Protein AF-H1BGM3-F1 (afdb_monomer_lite)

Foldseek 3Di:
DVVVVVVVCVVVVVVVVVVVVVVVVVVVVVVVVLVVLVVVLVVLVVVLVVLVVVQVVCVVVVNHDVVSVVVSVVSVCCQCPNDVVVPHDHPVSND

Sequence (95 aa):
MKKILSNHLVGIIPLLLCIAIITIGFLSMDSNAKLQGNARIINYTGIIRGATQRLIKQELNHEPNDALINELDRTLHGLLYGDEDAHISRLDQME

Secondary structure (DSSP, 8-state):
-HHHHHHHHHHHHHHHHHHHHHHHHHHHHHHHHHHHHHHHHHHHHHHHHHHHHHHHHHHHTT---HHHHHHHHHHHHHHHH-BTTTTB--GGGG-

Structure (mmCIF, N/CA/C/O backbone):
data_AF-H1BGM3-F1
#
_entry.id   AF-H1BGM3-F1
#
loop_
_atom_site.group_PDB
_atom_site.id
_atom_site.type_symbol
_atom_site.label_atom_id
_atom_site.label_alt_id
_atom_site.label_comp_id
_atom_site.label_asym_id
_atom_site.label_entity_id
_atom_site.label_seq_id
_atom_site.pdbx_PDB_ins_code
_atom_site.Cartn_x
_atom_site.Cartn_y
_atom_site.Cartn_z
_atom_site.occupancy
_atom_site.B_iso_or_equiv
_atom_site.auth_seq_id
_atom_site.auth_comp_id
_atom_site.auth_asym_id
_atom_site.auth_atom_id
_atom_site.pdbx_PDB_mod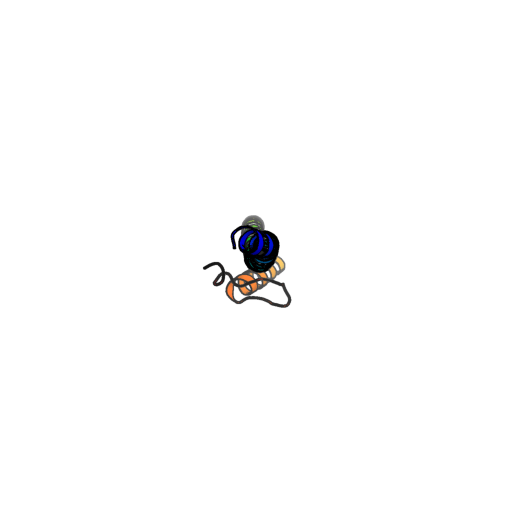el_num
ATOM 1 N N . MET A 1 1 ? 33.645 2.868 -49.019 1.00 53.38 1 MET A N 1
ATOM 2 C CA . MET A 1 1 ? 33.251 2.101 -47.810 1.00 53.38 1 MET A CA 1
ATOM 3 C C . MET A 1 1 ? 32.742 2.967 -46.656 1.00 53.38 1 MET A C 1
ATOM 5 O O . MET A 1 1 ? 31.613 2.745 -46.245 1.00 53.38 1 MET A O 1
ATOM 9 N N . LYS A 1 2 ? 33.480 3.982 -46.168 1.00 59.69 2 LYS A N 1
ATOM 10 C CA . LYS A 1 2 ? 33.047 4.825 -45.023 1.00 59.69 2 LYS A CA 1
ATOM 11 C C . LYS A 1 2 ? 31.660 5.481 -45.173 1.00 59.69 2 LYS A C 1
ATOM 13 O O . LYS A 1 2 ? 30.907 5.529 -44.211 1.00 59.69 2 LYS A O 1
ATOM 18 N N . LYS A 1 3 ? 31.297 5.934 -46.380 1.00 61.91 3 LYS A N 1
ATOM 19 C CA . LYS A 1 3 ? 30.009 6.603 -46.658 1.00 61.91 3 LYS A CA 1
ATOM 20 C C . LYS A 1 3 ? 28.797 5.658 -46.564 1.00 61.91 3 LYS A C 1
ATOM 22 O O . LYS A 1 3 ? 27.746 6.056 -46.091 1.00 61.91 3 LYS A O 1
ATOM 27 N N . ILE A 1 4 ? 28.973 4.393 -46.955 1.00 61.72 4 ILE A N 1
ATOM 28 C CA . ILE A 1 4 ? 27.937 3.350 -46.859 1.00 61.72 4 ILE A CA 1
ATOM 29 C C . ILE A 1 4 ? 27.754 2.943 -45.390 1.00 61.72 4 ILE A C 1
ATOM 31 O O . ILE A 1 4 ? 26.633 2.917 -44.897 1.00 61.72 4 ILE A O 1
ATOM 35 N N . LEU A 1 5 ? 28.861 2.739 -44.663 1.00 59.94 5 LEU A N 1
ATOM 36 C CA . LEU A 1 5 ? 28.844 2.443 -43.226 1.00 59.94 5 LEU A CA 1
ATOM 37 C C . LEU A 1 5 ? 28.165 3.559 -42.406 1.00 59.94 5 LEU A C 1
ATOM 39 O O . LEU A 1 5 ? 27.364 3.271 -41.524 1.00 59.94 5 LEU A O 1
ATOM 43 N N . SER A 1 6 ? 28.427 4.827 -42.745 1.00 67.50 6 SER A N 1
ATOM 44 C CA . SER A 1 6 ? 27.784 5.997 -42.128 1.00 67.50 6 SER A CA 1
ATOM 45 C C . SER A 1 6 ? 26.275 6.051 -42.385 1.00 67.50 6 SER A C 1
ATOM 47 O O . SER A 1 6 ? 25.526 6.370 -41.469 1.00 67.50 6 SER A O 1
ATOM 49 N N . ASN A 1 7 ? 25.811 5.730 -43.596 1.00 69.38 7 ASN A N 1
ATOM 50 C CA . ASN A 1 7 ? 24.381 5.763 -43.915 1.00 69.38 7 ASN A CA 1
ATOM 51 C C . ASN A 1 7 ? 23.593 4.660 -43.189 1.00 69.38 7 ASN A C 1
ATOM 53 O O . ASN A 1 7 ? 22.470 4.905 -42.758 1.00 69.38 7 ASN A O 1
ATOM 57 N N . HIS A 1 8 ? 24.181 3.473 -43.001 1.00 71.06 8 HIS A N 1
ATOM 58 C CA . HIS A 1 8 ? 23.554 2.415 -42.201 1.00 71.06 8 HIS A CA 1
ATOM 59 C C . HIS A 1 8 ? 23.552 2.746 -40.703 1.00 71.06 8 HIS A C 1
ATOM 61 O O . HIS A 1 8 ? 22.534 2.538 -40.048 1.00 71.06 8 HIS A O 1
ATOM 67 N N . LEU A 1 9 ? 24.636 3.321 -40.162 1.00 72.25 9 LEU A N 1
ATOM 68 C CA . LEU A 1 9 ? 24.679 3.755 -38.758 1.00 72.25 9 LEU A CA 1
ATOM 69 C C . LEU A 1 9 ? 23.589 4.788 -38.433 1.00 72.25 9 LEU A C 1
ATOM 71 O O . LEU A 1 9 ? 22.951 4.687 -37.389 1.00 72.25 9 LEU A O 1
ATOM 75 N N . VAL A 1 10 ? 23.345 5.743 -39.337 1.00 81.50 10 VAL A N 1
ATOM 76 C CA . VAL A 1 10 ? 22.322 6.790 -39.159 1.00 81.50 10 VAL A CA 1
ATOM 77 C C . VAL A 1 10 ? 20.903 6.213 -39.071 1.00 81.50 10 VAL A C 1
ATOM 79 O O . VAL A 1 10 ? 20.066 6.808 -38.405 1.00 81.50 10 VAL A O 1
ATOM 82 N N . GLY A 1 11 ? 20.628 5.053 -39.679 1.00 81.81 11 GLY A N 1
ATOM 83 C CA . GLY A 1 11 ? 1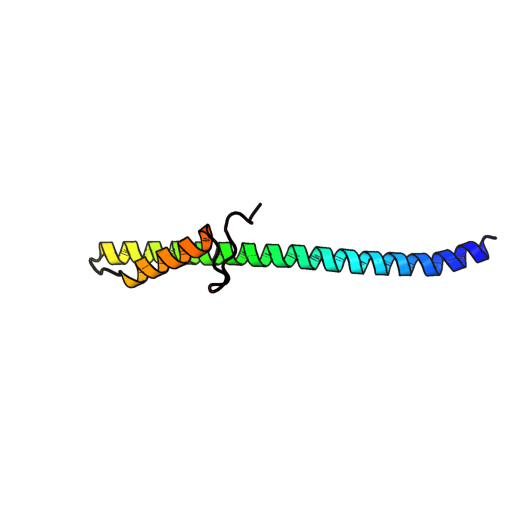9.343 4.353 -39.539 1.00 81.81 11 GLY A CA 1
ATOM 84 C C . GLY A 1 11 ? 19.288 3.377 -38.357 1.00 81.81 11 GLY A C 1
ATOM 85 O O . GLY A 1 11 ? 18.249 3.234 -37.717 1.00 81.81 11 GLY A O 1
ATOM 86 N N . ILE A 1 12 ? 20.408 2.727 -38.030 1.00 89.62 12 ILE A N 1
ATOM 87 C CA . ILE A 1 12 ? 20.484 1.738 -36.943 1.00 89.62 12 ILE A CA 1
ATOM 88 C C . ILE A 1 12 ? 20.387 2.408 -35.570 1.00 89.62 12 ILE A C 1
ATOM 90 O O . ILE A 1 12 ? 19.698 1.892 -34.696 1.00 89.62 12 ILE A O 1
ATOM 94 N N . ILE A 1 13 ? 21.038 3.560 -35.376 1.00 89.38 13 ILE A N 1
ATOM 95 C CA . ILE A 1 13 ? 21.005 4.295 -34.102 1.00 89.38 13 ILE A CA 1
ATOM 96 C C . ILE A 1 13 ? 19.566 4.650 -33.675 1.00 89.38 13 ILE A C 1
ATOM 98 O O . ILE A 1 13 ? 19.181 4.259 -32.573 1.00 89.38 13 ILE A O 1
ATOM 102 N N . PRO A 1 14 ? 18.740 5.336 -34.492 1.00 90.88 14 PRO A N 1
ATOM 103 C CA . PRO A 1 14 ? 17.373 5.668 -34.099 1.00 90.88 14 PRO A CA 1
ATOM 104 C C . PRO A 1 14 ? 16.498 4.423 -33.931 1.00 90.88 14 PRO A C 1
ATOM 106 O O . PRO A 1 14 ? 15.691 4.388 -33.009 1.00 90.88 14 PRO A O 1
ATOM 109 N N . LEU A 1 15 ? 16.689 3.376 -34.744 1.00 93.06 15 LEU A N 1
ATOM 110 C CA . LEU A 1 15 ? 15.972 2.110 -34.570 1.00 93.06 15 LEU A CA 1
ATOM 111 C C . LEU A 1 15 ? 16.272 1.470 -33.205 1.00 93.06 15 LEU A C 1
ATOM 113 O O . LEU A 1 15 ? 15.357 1.043 -32.503 1.00 93.06 15 LEU A O 1
ATOM 117 N N . LEU A 1 16 ? 17.546 1.438 -32.810 1.00 94.19 16 LEU A N 1
ATOM 118 C CA . LEU A 1 16 ? 17.980 0.902 -31.520 1.00 94.19 16 LEU A CA 1
ATOM 119 C C . LEU A 1 16 ? 17.424 1.746 -30.364 1.00 94.19 16 LEU A C 1
ATOM 121 O O . LEU A 1 16 ? 16.936 1.188 -29.384 1.00 94.19 16 LEU A O 1
ATOM 125 N N . LEU A 1 17 ? 17.402 3.076 -30.509 1.00 94.69 17 LEU A N 1
ATOM 126 C CA . LEU A 1 17 ? 16.763 3.974 -29.542 1.00 94.69 17 LEU A CA 1
ATOM 127 C C . LEU A 1 17 ? 15.253 3.720 -29.419 1.00 94.69 17 LEU A C 1
ATOM 129 O O . LEU A 1 17 ? 14.745 3.669 -28.302 1.00 94.69 17 LEU A O 1
ATOM 133 N N . CYS A 1 18 ? 14.536 3.503 -30.526 1.00 96.12 18 CYS A N 1
ATOM 134 C CA . CYS A 1 18 ? 13.114 3.149 -30.485 1.00 96.12 18 CYS A CA 1
ATOM 135 C C . CYS A 1 18 ? 12.880 1.842 -29.719 1.00 96.12 18 CYS A C 1
ATOM 137 O O . CYS A 1 18 ? 12.012 1.790 -28.848 1.00 96.12 18 CYS A O 1
ATOM 139 N N . ILE A 1 19 ? 13.681 0.808 -29.992 1.00 96.81 19 ILE A N 1
ATOM 140 C CA . ILE A 1 19 ? 13.600 -0.475 -29.279 1.00 96.81 19 ILE A CA 1
ATOM 141 C C . ILE A 1 19 ? 13.887 -0.279 -27.783 1.00 96.81 19 ILE A C 1
ATOM 143 O O . ILE A 1 19 ? 13.162 -0.813 -26.940 1.00 96.81 19 ILE A O 1
ATOM 147 N N . ALA A 1 20 ? 14.899 0.524 -27.442 1.00 96.69 20 ALA A N 1
ATOM 148 C CA . ALA A 1 20 ? 15.245 0.828 -26.058 1.00 96.69 20 ALA A CA 1
ATOM 149 C C . ALA A 1 20 ? 14.091 1.530 -25.325 1.00 96.69 20 ALA A C 1
ATOM 151 O O . ALA A 1 20 ? 13.719 1.104 -24.234 1.00 96.69 20 ALA A O 1
ATOM 152 N N . ILE A 1 21 ? 13.473 2.545 -25.938 1.00 96.88 21 ILE A N 1
ATOM 153 C CA . ILE A 1 21 ? 12.332 3.269 -25.354 1.00 96.88 21 ILE A CA 1
ATOM 154 C C . ILE A 1 21 ? 11.146 2.333 -25.123 1.00 96.88 21 ILE A C 1
ATOM 156 O O . ILE A 1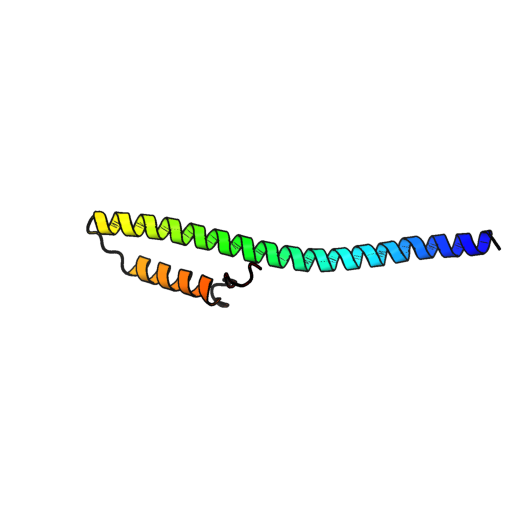 21 ? 10.560 2.359 -24.043 1.00 96.88 21 ILE A O 1
ATOM 160 N N . ILE A 1 22 ? 10.811 1.487 -26.100 1.00 97.25 22 ILE A N 1
ATOM 161 C CA . ILE A 1 22 ? 9.708 0.524 -25.969 1.00 97.25 22 ILE A CA 1
ATOM 162 C C . ILE A 1 22 ? 9.974 -0.424 -24.794 1.00 97.25 22 ILE A C 1
ATOM 164 O O . ILE A 1 22 ? 9.105 -0.626 -23.949 1.00 97.25 22 ILE A O 1
ATOM 168 N N . THR A 1 23 ? 11.197 -0.948 -24.700 1.00 96.50 23 THR A N 1
ATOM 169 C CA . THR A 1 23 ? 11.595 -1.865 -23.622 1.00 96.50 23 THR A CA 1
ATOM 170 C C . THR A 1 23 ? 11.506 -1.192 -22.252 1.00 96.50 23 THR A C 1
ATOM 172 O O . THR A 1 23 ? 10.921 -1.749 -21.324 1.00 96.50 23 THR A O 1
ATOM 175 N N . ILE A 1 24 ? 12.023 0.034 -22.128 1.00 97.06 24 ILE A N 1
ATOM 176 C CA . ILE A 1 24 ? 11.941 0.820 -20.889 1.00 97.06 24 ILE A CA 1
ATOM 177 C C . ILE A 1 24 ? 10.481 1.126 -20.533 1.00 97.06 24 ILE A C 1
ATOM 179 O O . ILE A 1 24 ? 10.122 1.076 -19.358 1.00 97.06 24 ILE A O 1
ATOM 183 N N . GLY A 1 25 ? 9.630 1.406 -21.524 1.00 96.75 25 GLY A N 1
ATOM 184 C CA . GLY A 1 25 ? 8.203 1.651 -21.323 1.00 96.75 25 GLY A CA 1
ATOM 185 C C . GLY A 1 25 ? 7.493 0.457 -20.686 1.00 96.75 25 GLY A C 1
ATOM 186 O O . GLY A 1 25 ? 6.812 0.625 -19.675 1.00 96.75 25 GLY A O 1
ATOM 187 N N . PHE A 1 26 ? 7.718 -0.752 -21.208 1.00 95.88 26 PHE A N 1
ATOM 188 C CA . PHE A 1 26 ? 7.154 -1.975 -20.627 1.00 95.88 26 PHE A CA 1
ATOM 189 C C . PHE A 1 26 ? 7.663 -2.237 -19.204 1.00 95.88 26 PHE A C 1
ATOM 191 O O . PHE A 1 26 ? 6.858 -2.489 -18.307 1.00 95.88 26 PHE A O 1
ATOM 198 N N . LEU A 1 27 ? 8.973 -2.104 -18.964 1.00 94.56 27 LEU A N 1
ATOM 199 C CA . LEU A 1 27 ? 9.552 -2.255 -17.621 1.00 94.56 27 LEU A CA 1
ATOM 200 C C . LEU A 1 27 ? 8.996 -1.222 -16.626 1.00 94.56 27 LEU A C 1
ATOM 202 O O . LEU A 1 27 ? 8.744 -1.536 -15.461 1.00 94.56 27 LEU A O 1
ATOM 206 N N . SER A 1 28 ? 8.768 0.008 -17.090 1.00 93.88 28 SER A N 1
ATOM 207 C CA . SER A 1 28 ? 8.189 1.078 -16.275 1.00 93.88 28 SER A CA 1
ATOM 208 C C . SER A 1 28 ? 6.726 0.802 -15.935 1.00 93.88 28 SER A C 1
ATOM 210 O O . SER A 1 28 ? 6.305 1.088 -14.817 1.00 93.88 28 SER A O 1
ATOM 212 N N . MET A 1 29 ? 5.939 0.250 -16.863 1.00 90.81 29 MET A N 1
ATOM 213 C CA . MET A 1 29 ? 4.549 -0.134 -16.589 1.00 90.81 29 MET A CA 1
ATOM 214 C C . MET A 1 29 ? 4.466 -1.204 -15.493 1.00 90.81 29 MET A C 1
ATOM 216 O O . MET A 1 29 ? 3.720 -1.015 -14.533 1.00 90.81 29 MET A O 1
ATOM 220 N N . ASP A 1 30 ? 5.273 -2.265 -15.588 1.00 86.56 30 ASP A N 1
ATOM 221 C CA . ASP A 1 30 ? 5.332 -3.328 -14.571 1.00 86.56 30 ASP A CA 1
ATOM 222 C C . ASP A 1 30 ? 5.746 -2.781 -13.194 1.00 86.56 30 ASP A C 1
ATOM 224 O O . ASP A 1 30 ? 5.083 -3.020 -12.183 1.00 86.56 30 ASP A O 1
ATOM 228 N N . SER A 1 31 ? 6.791 -1.949 -13.166 1.00 84.81 31 SER A N 1
ATOM 229 C CA . SER A 1 31 ? 7.274 -1.326 -11.928 1.00 84.81 31 SER A CA 1
ATOM 230 C C . SER A 1 31 ? 6.212 -0.429 -11.281 1.00 84.81 31 SER A C 1
ATOM 232 O O . SER A 1 31 ? 6.015 -0.463 -10.067 1.00 84.81 31 SER A O 1
ATOM 234 N N . ASN A 1 32 ? 5.488 0.360 -12.081 1.00 84.56 32 ASN A N 1
ATOM 235 C CA . ASN A 1 32 ? 4.435 1.238 -11.574 1.00 84.56 32 ASN A CA 1
ATOM 236 C C . ASN A 1 32 ? 3.223 0.463 -11.049 1.00 84.56 32 ASN A C 1
ATOM 238 O O . ASN A 1 32 ? 2.640 0.875 -10.046 1.00 84.56 32 ASN A O 1
ATOM 242 N N . ALA A 1 33 ? 2.854 -0.652 -11.684 1.00 80.50 33 ALA A N 1
ATOM 243 C CA . ALA A 1 33 ? 1.771 -1.503 -11.197 1.00 80.50 33 ALA A CA 1
ATOM 244 C C . ALA A 1 33 ? 2.085 -2.048 -9.791 1.00 80.50 33 ALA A C 1
ATOM 246 O O . ALA A 1 33 ? 1.253 -1.946 -8.887 1.00 80.50 33 ALA A O 1
ATOM 247 N N . LYS A 1 34 ? 3.321 -2.515 -9.575 1.00 78.50 34 LYS A N 1
ATOM 248 C CA . LYS A 1 34 ? 3.807 -2.973 -8.260 1.00 78.50 34 LYS A CA 1
ATOM 249 C C . LYS A 1 34 ? 3.805 -1.854 -7.218 1.00 78.50 34 LYS A C 1
ATOM 251 O O . LYS A 1 34 ? 3.289 -2.030 -6.116 1.00 78.50 34 LYS A O 1
ATOM 256 N N . LEU A 1 35 ? 4.311 -0.670 -7.576 1.00 83.38 35 LEU A N 1
ATOM 257 C CA . LEU A 1 35 ? 4.312 0.492 -6.679 1.00 83.38 35 LEU A CA 1
ATOM 258 C C . LEU A 1 35 ? 2.895 0.905 -6.251 1.00 83.38 35 LEU A C 1
ATOM 260 O O . LEU A 1 35 ? 2.682 1.229 -5.083 1.00 83.38 35 LEU A O 1
ATOM 264 N N . GLN A 1 36 ? 1.921 0.871 -7.165 1.00 78.44 36 GLN A N 1
ATOM 265 C CA . GLN A 1 36 ? 0.523 1.178 -6.844 1.00 78.44 36 GLN A CA 1
ATOM 266 C C . GLN A 1 36 ? -0.108 0.132 -5.914 1.00 78.44 36 GLN A C 1
ATOM 268 O O . GLN A 1 36 ? -0.832 0.511 -4.990 1.00 78.44 36 GLN A O 1
ATOM 273 N N . GLY A 1 37 ? 0.188 -1.157 -6.114 1.00 77.31 37 GLY A N 1
ATOM 274 C CA . GLY A 1 37 ? -0.213 -2.226 -5.191 1.00 77.31 37 GLY A CA 1
ATOM 275 C C . GLY A 1 37 ? 0.340 -1.998 -3.780 1.00 77.31 37 GLY A C 1
ATOM 276 O O . GLY A 1 37 ? -0.420 -1.944 -2.812 1.00 77.31 37 GLY A O 1
ATOM 277 N N . ASN A 1 38 ? 1.642 -1.723 -3.670 1.00 82.88 38 ASN A N 1
ATOM 278 C CA . ASN A 1 38 ? 2.306 -1.466 -2.388 1.00 82.88 38 ASN A CA 1
ATOM 279 C C . ASN A 1 38 ? 1.762 -0.209 -1.686 1.00 82.88 38 ASN A C 1
ATOM 281 O O . ASN A 1 38 ? 1.517 -0.218 -0.479 1.00 82.88 38 ASN A O 1
ATOM 285 N N . ALA A 1 39 ? 1.509 0.873 -2.429 1.00 85.31 39 ALA A N 1
ATOM 286 C CA . ALA A 1 39 ? 0.918 2.093 -1.875 1.00 85.31 39 ALA A CA 1
ATOM 287 C C . ALA A 1 39 ? -0.487 1.849 -1.295 1.00 85.31 39 ALA A C 1
ATOM 289 O O . ALA A 1 39 ? -0.851 2.414 -0.259 1.00 85.31 39 ALA A O 1
ATOM 290 N N . ARG A 1 40 ? -1.269 0.979 -1.938 1.00 84.75 40 ARG A N 1
ATOM 291 C CA . ARG A 1 40 ? -2.602 0.591 -1.475 1.00 84.75 40 ARG A CA 1
ATOM 292 C C . ARG A 1 40 ? -2.543 -0.216 -0.178 1.00 84.75 40 ARG A C 1
ATOM 294 O O . ARG A 1 40 ? -3.297 0.074 0.749 1.00 84.75 40 ARG A O 1
ATOM 301 N N . ILE A 1 41 ? -1.609 -1.158 -0.079 1.00 85.75 41 ILE A N 1
ATOM 302 C CA . ILE A 1 41 ? -1.353 -1.925 1.149 1.00 85.75 41 ILE A CA 1
ATOM 303 C C . ILE A 1 41 ? -1.017 -0.987 2.320 1.00 85.75 41 ILE A C 1
ATOM 305 O O . ILE A 1 41 ? -1.591 -1.108 3.408 1.00 85.75 41 ILE A O 1
ATOM 309 N N . ILE A 1 42 ? -0.140 -0.003 2.092 1.00 89.00 42 ILE A N 1
ATOM 310 C CA . ILE A 1 42 ? 0.221 1.010 3.098 1.00 89.00 42 ILE A CA 1
ATOM 311 C C . ILE A 1 42 ? -1.015 1.807 3.538 1.00 89.00 42 ILE A C 1
ATOM 313 O O . ILE A 1 42 ? -1.201 2.049 4.734 1.00 89.00 42 ILE A O 1
ATOM 317 N N . ASN A 1 43 ? -1.881 2.193 2.596 1.00 88.88 43 ASN A N 1
ATOM 318 C CA . ASN A 1 43 ? -3.106 2.930 2.901 1.00 88.88 43 ASN A CA 1
ATOM 319 C C . ASN A 1 43 ? -4.056 2.121 3.799 1.00 88.88 43 ASN A C 1
ATOM 321 O O . ASN A 1 43 ? -4.438 2.612 4.864 1.00 88.88 43 ASN A O 1
ATOM 325 N N . TYR A 1 44 ? -4.363 0.872 3.435 1.00 88.25 44 TYR A N 1
ATOM 326 C CA . TYR A 1 44 ? -5.237 0.013 4.240 1.00 88.25 44 TYR A CA 1
ATOM 327 C C . TYR A 1 44 ? -4.646 -0.303 5.613 1.00 88.25 44 TYR A C 1
ATOM 329 O O . TYR A 1 44 ? -5.363 -0.264 6.612 1.00 88.25 44 TYR A O 1
ATOM 337 N N . THR A 1 45 ? -3.332 -0.513 5.699 1.00 90.81 45 THR A N 1
ATOM 338 C CA . THR A 1 45 ? -2.642 -0.675 6.989 1.00 90.81 45 THR A CA 1
ATOM 339 C C . THR A 1 45 ? -2.808 0.576 7.865 1.00 90.81 45 THR A C 1
ATOM 341 O O . THR A 1 45 ? -3.039 0.484 9.075 1.00 90.81 45 THR A O 1
ATOM 344 N N . GLY A 1 46 ? -2.756 1.766 7.258 1.00 93.12 46 GLY A N 1
ATOM 345 C CA . GLY A 1 46 ? -3.041 3.034 7.928 1.00 93.12 46 GLY A CA 1
ATOM 346 C C . GLY A 1 46 ? -4.486 3.149 8.428 1.00 93.12 46 GLY A C 1
ATOM 347 O O . GLY A 1 46 ? -4.693 3.594 9.562 1.00 93.12 46 GLY A O 1
ATOM 348 N N . ILE A 1 47 ? -5.460 2.717 7.619 1.00 92.69 47 ILE A N 1
ATOM 349 C CA . ILE A 1 47 ? -6.886 2.668 7.986 1.00 92.69 47 ILE A CA 1
ATOM 350 C C . ILE A 1 47 ? -7.096 1.727 9.173 1.00 92.69 47 ILE A C 1
ATOM 352 O O . ILE A 1 47 ? -7.672 2.158 10.171 1.00 92.69 47 ILE A O 1
ATOM 356 N N . ILE A 1 48 ? -6.569 0.498 9.112 1.00 94.44 48 ILE A N 1
ATOM 357 C CA . ILE A 1 48 ? -6.655 -0.496 10.194 1.00 94.44 48 ILE A CA 1
ATOM 358 C C . ILE A 1 48 ? -6.128 0.096 11.496 1.00 94.44 48 ILE A C 1
ATOM 360 O O . ILE A 1 48 ? -6.835 0.099 12.498 1.00 94.44 48 ILE A O 1
ATOM 364 N N . ARG A 1 49 ? -4.935 0.699 11.483 1.00 95.44 49 ARG A N 1
ATOM 365 C CA . ARG A 1 49 ? -4.363 1.326 12.682 1.00 95.44 49 ARG A CA 1
ATOM 366 C C . ARG A 1 49 ? -5.287 2.396 13.270 1.00 95.44 49 ARG A C 1
ATOM 368 O O . ARG A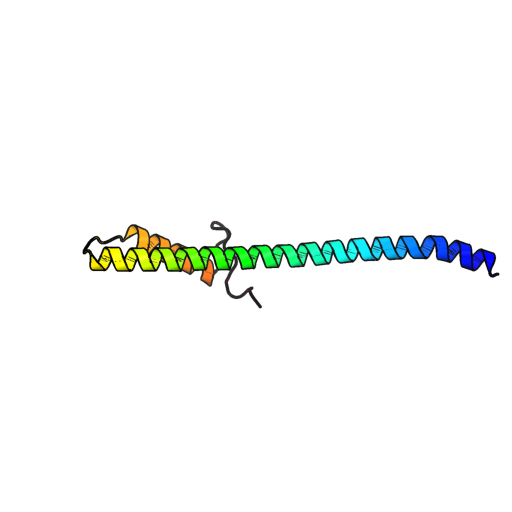 1 49 ? -5.499 2.423 14.482 1.00 95.44 49 ARG A O 1
ATOM 375 N N . GLY A 1 50 ? -5.816 3.290 12.434 1.00 96.69 50 GLY A N 1
ATOM 376 C CA . GLY A 1 50 ? -6.737 4.338 12.881 1.00 96.69 50 GLY A CA 1
ATOM 377 C C . GLY A 1 50 ? -8.047 3.769 13.436 1.00 96.69 50 GLY A C 1
ATOM 378 O O . GLY A 1 50 ? -8.508 4.198 14.496 1.00 96.69 50 GLY A O 1
ATOM 379 N N . ALA A 1 51 ? -8.610 2.770 12.759 1.00 96.44 51 ALA A N 1
ATOM 380 C CA . ALA A 1 51 ? -9.824 2.071 13.162 1.00 96.44 51 ALA A CA 1
ATOM 381 C C . ALA A 1 51 ? -9.640 1.332 14.493 1.00 96.44 51 ALA A C 1
ATOM 383 O O . ALA A 1 51 ? -10.461 1.502 15.388 1.00 96.44 51 ALA A O 1
ATOM 384 N N . THR A 1 52 ? -8.537 0.601 14.676 1.00 97.19 52 THR A N 1
ATOM 385 C CA . THR A 1 52 ? -8.210 -0.077 15.938 1.00 97.19 52 THR A CA 1
ATOM 386 C C . THR A 1 52 ? -8.056 0.925 17.080 1.00 97.19 52 THR A C 1
ATOM 388 O O . THR A 1 52 ? -8.587 0.710 18.165 1.00 97.19 52 THR A O 1
ATOM 391 N N . GLN A 1 53 ? -7.390 2.062 16.848 1.00 97.88 53 GLN A N 1
ATOM 392 C CA . GLN A 1 53 ? -7.292 3.120 17.859 1.00 97.88 53 GLN A CA 1
ATOM 393 C C . GLN A 1 53 ? -8.663 3.687 18.237 1.00 97.88 53 GLN A C 1
ATOM 395 O O . GLN A 1 53 ? -8.904 3.972 19.411 1.00 97.88 53 GLN A O 1
ATOM 400 N N . ARG A 1 54 ? -9.554 3.874 17.257 1.00 97.88 54 ARG A N 1
ATOM 401 C CA . ARG A 1 54 ? -10.932 4.306 17.508 1.00 97.88 54 ARG A CA 1
ATOM 402 C C . ARG A 1 54 ? -11.694 3.255 18.310 1.00 97.88 54 ARG A C 1
ATOM 404 O O . ARG A 1 54 ? -12.285 3.619 19.317 1.00 97.88 54 ARG A O 1
ATOM 411 N N . LEU A 1 55 ? -11.623 1.989 17.904 1.00 97.94 55 LEU A N 1
ATOM 412 C CA . LEU A 1 55 ? -12.275 0.872 18.579 1.00 97.94 55 LEU A CA 1
ATOM 413 C C . LEU A 1 55 ? -11.857 0.804 20.051 1.00 97.94 55 LEU A C 1
ATOM 415 O O . LEU A 1 55 ? -12.712 0.844 20.922 1.00 97.94 55 LEU A O 1
ATOM 419 N N . ILE A 1 56 ? -10.551 0.828 20.340 1.00 97.50 56 ILE A N 1
ATOM 420 C CA . ILE A 1 56 ? -10.042 0.818 21.721 1.00 97.50 56 ILE A CA 1
ATOM 421 C C . ILE A 1 56 ? -10.638 1.971 22.541 1.00 97.50 56 ILE A C 1
ATOM 423 O O . ILE A 1 56 ? -11.028 1.774 23.687 1.00 97.50 56 ILE A O 1
ATOM 427 N N . LYS A 1 57 ? -10.733 3.179 21.971 1.00 98.06 57 LYS A N 1
ATOM 428 C CA . LYS A 1 57 ? -11.338 4.326 22.669 1.00 98.06 57 LYS A CA 1
ATOM 429 C C . LYS A 1 57 ? -12.829 4.123 22.942 1.00 98.06 57 LYS A C 1
ATOM 431 O O . LYS A 1 57 ? -13.292 4.518 24.005 1.00 98.06 57 LYS A O 1
ATOM 436 N N . GLN A 1 58 ? -13.561 3.542 21.995 1.00 98.00 58 GLN A N 1
ATOM 437 C CA . GLN A 1 58 ? -14.983 3.242 22.148 1.00 98.00 58 GLN A CA 1
ATOM 438 C C . GLN A 1 58 ? -15.211 2.198 23.251 1.00 98.00 58 GLN A C 1
ATOM 440 O O . GLN A 1 58 ? -15.999 2.440 24.162 1.00 98.00 58 GLN A O 1
ATOM 445 N N . GLU A 1 59 ? -14.416 1.126 23.265 1.00 96.19 59 GLU A N 1
ATOM 446 C CA . GLU A 1 59 ? -14.466 0.101 24.316 1.00 96.19 59 GLU A CA 1
ATOM 447 C C . GLU A 1 59 ? -14.133 0.671 25.705 1.00 96.19 59 GLU A C 1
ATOM 449 O O . GLU A 1 59 ? -14.837 0.405 26.677 1.00 96.19 59 GLU A O 1
ATOM 454 N N . LEU A 1 60 ? -13.113 1.534 25.812 1.00 97.81 60 LEU A N 1
ATOM 455 C CA . LEU A 1 60 ? -12.784 2.222 27.071 1.00 97.81 60 LEU A CA 1
ATOM 456 C C . LEU A 1 60 ? -13.925 3.125 27.572 1.00 97.81 60 LEU A C 1
ATOM 458 O O . LEU A 1 60 ? -14.102 3.293 28.780 1.00 97.81 60 LEU A O 1
ATOM 462 N N . ASN A 1 61 ? -14.716 3.679 26.653 1.00 98.06 61 ASN A N 1
ATOM 463 C CA . ASN A 1 61 ? -15.896 4.485 26.958 1.00 98.06 61 ASN A CA 1
ATOM 464 C C . ASN A 1 61 ? -17.176 3.650 27.131 1.00 98.06 61 ASN A C 1
ATOM 466 O O . ASN A 1 61 ? -18.240 4.232 27.322 1.00 98.06 61 ASN A O 1
ATOM 470 N N . HIS A 1 62 ? -17.084 2.314 27.118 1.00 96.62 62 HIS A N 1
ATOM 471 C CA . HIS A 1 62 ? -18.226 1.396 27.201 1.00 96.62 62 HIS A CA 1
ATOM 472 C C . HIS A 1 62 ? -19.250 1.593 26.064 1.00 96.62 62 HIS A C 1
ATOM 474 O O . HIS A 1 62 ? -20.445 1.352 26.242 1.00 96.62 62 HIS A O 1
ATOM 480 N N . GLU A 1 63 ? -18.782 2.021 24.890 1.00 97.62 63 GLU A N 1
ATOM 481 C CA . GLU A 1 63 ? -19.564 2.130 23.656 1.00 97.62 63 GLU A CA 1
ATOM 482 C C . GLU A 1 63 ? -19.149 1.009 22.686 1.00 97.62 63 GLU A C 1
ATOM 484 O O . GLU A 1 63 ? -18.301 1.237 21.825 1.00 97.62 63 GLU A O 1
ATOM 489 N N . PRO A 1 64 ? -19.696 -0.213 22.802 1.00 93.88 64 PRO A N 1
ATOM 490 C CA . PRO A 1 64 ? -19.284 -1.321 21.944 1.00 93.88 64 PRO A CA 1
ATOM 491 C C . PRO A 1 64 ? -19.586 -1.031 20.469 1.00 93.88 64 PRO A C 1
ATOM 493 O O . PRO A 1 64 ? -20.618 -0.443 20.127 1.00 93.88 64 PRO A O 1
ATOM 496 N N . ASN A 1 65 ? -18.685 -1.459 19.581 1.00 96.12 65 ASN A N 1
ATOM 497 C CA . ASN A 1 65 ? -18.818 -1.237 18.140 1.00 96.12 65 ASN A CA 1
ATOM 498 C C . ASN A 1 65 ? -18.478 -2.489 17.320 1.00 96.12 65 ASN A C 1
ATOM 500 O O . ASN A 1 65 ? -17.487 -2.533 16.587 1.00 96.12 65 ASN A O 1
ATOM 504 N N . ASP A 1 66 ? -19.351 -3.492 17.399 1.00 95.81 66 ASP A N 1
ATOM 505 C CA . ASP A 1 66 ? -19.197 -4.774 16.695 1.00 95.81 66 ASP A CA 1
ATOM 506 C C . ASP A 1 66 ? -19.119 -4.618 15.169 1.00 95.81 66 ASP A C 1
ATOM 508 O O . ASP A 1 66 ? -18.445 -5.385 14.480 1.00 95.81 66 ASP A O 1
ATOM 512 N N . ALA A 1 67 ? -19.781 -3.600 14.611 1.00 95.19 67 ALA A N 1
ATOM 513 C CA . ALA A 1 67 ? -19.706 -3.305 13.183 1.00 95.19 67 ALA A CA 1
ATOM 514 C C . ALA A 1 67 ? -18.276 -2.928 12.759 1.00 95.19 67 ALA A C 1
ATOM 516 O O . ALA A 1 67 ? -17.796 -3.397 11.727 1.00 95.19 67 ALA A O 1
ATOM 517 N N . LEU A 1 68 ? -17.581 -2.132 13.577 1.00 95.00 68 LEU A N 1
ATOM 518 C CA . LEU A 1 68 ? -16.190 -1.755 13.333 1.00 95.00 68 LEU A CA 1
ATOM 519 C C . LEU A 1 68 ? -15.233 -2.938 13.491 1.00 95.00 68 LEU A C 1
ATOM 521 O O . LEU A 1 68 ? -14.267 -3.026 12.738 1.00 95.00 68 LEU A O 1
ATOM 525 N N . ILE A 1 69 ? -15.504 -3.845 14.431 1.00 95.25 69 ILE A N 1
ATOM 526 C CA . ILE A 1 69 ? -14.733 -5.087 14.590 1.00 95.25 69 ILE A CA 1
ATOM 527 C C . ILE A 1 69 ? -14.833 -5.926 13.311 1.00 95.25 69 ILE A C 1
ATOM 529 O O . ILE A 1 69 ? -13.810 -6.273 12.726 1.00 95.25 69 ILE A O 1
ATOM 533 N N . ASN A 1 70 ? -16.050 -6.150 12.809 1.00 94.94 70 ASN A N 1
ATOM 534 C CA . ASN A 1 70 ? -16.267 -6.907 11.573 1.00 94.94 70 ASN A CA 1
ATOM 535 C C . ASN A 1 70 ? -15.609 -6.247 10.345 1.00 94.94 70 ASN A C 1
ATOM 537 O O . ASN A 1 70 ? -15.078 -6.935 9.473 1.00 94.94 70 ASN A O 1
ATOM 541 N N . GLU A 1 71 ? -15.628 -4.913 10.258 1.00 92.25 71 GLU A N 1
ATOM 542 C CA . GLU A 1 71 ? -14.952 -4.172 9.184 1.00 92.25 71 GLU A CA 1
ATOM 543 C C . GLU A 1 71 ? -13.424 -4.325 9.254 1.00 92.25 71 GLU A C 1
ATOM 545 O O . GLU A 1 71 ? -12.770 -4.531 8.222 1.00 92.25 71 GLU A O 1
ATOM 550 N N . LEU A 1 72 ? -12.862 -4.258 10.465 1.00 93.81 72 LEU A N 1
ATOM 551 C CA . LEU A 1 72 ? -11.446 -4.504 10.736 1.00 93.81 72 LEU A CA 1
ATOM 552 C C . LEU A 1 72 ? -11.043 -5.918 10.319 1.00 93.81 72 LEU A C 1
ATOM 554 O O . LEU A 1 72 ? -10.082 -6.059 9.565 1.00 93.81 72 LEU A O 1
ATOM 558 N N . ASP A 1 73 ? -11.803 -6.932 10.732 1.00 92.56 73 ASP A N 1
ATOM 559 C CA . ASP A 1 73 ? -11.533 -8.332 10.397 1.00 92.56 73 ASP A CA 1
ATOM 560 C C . ASP A 1 73 ? -11.599 -8.572 8.888 1.00 92.56 73 ASP A C 1
ATOM 562 O O . ASP A 1 73 ? -10.688 -9.177 8.318 1.00 92.56 73 ASP A O 1
ATOM 566 N N . ARG A 1 74 ? -12.618 -8.031 8.207 1.00 89.44 74 ARG A N 1
ATOM 567 C CA . ARG A 1 74 ? -12.737 -8.145 6.746 1.00 89.44 74 ARG A CA 1
ATOM 568 C C . ARG A 1 74 ? -11.548 -7.504 6.030 1.00 89.44 74 ARG A C 1
ATOM 570 O O . ARG A 1 74 ? -10.980 -8.103 5.119 1.00 89.44 74 ARG A O 1
ATOM 577 N N . THR A 1 75 ? -11.156 -6.301 6.444 1.00 87.94 75 THR A N 1
ATOM 578 C CA . THR A 1 75 ? -10.056 -5.557 5.807 1.00 87.94 75 THR A CA 1
ATOM 579 C C . THR A 1 75 ? -8.701 -6.212 6.080 1.00 87.94 75 THR A C 1
ATOM 581 O O . THR A 1 75 ? -7.866 -6.306 5.180 1.00 87.94 75 THR A O 1
ATOM 584 N N . LEU A 1 76 ? -8.484 -6.707 7.302 1.00 88.75 76 LEU A N 1
ATOM 585 C CA . LEU A 1 76 ? -7.276 -7.439 7.682 1.00 88.75 76 LEU A CA 1
ATOM 586 C C . LEU A 1 76 ? -7.169 -8.758 6.904 1.00 88.75 76 LEU A C 1
ATOM 588 O O . LEU A 1 76 ? -6.105 -9.076 6.375 1.00 88.75 76 LEU A O 1
ATOM 592 N N . HIS A 1 77 ? -8.277 -9.493 6.778 1.00 87.38 77 HIS A N 1
ATOM 593 C CA . HIS A 1 77 ? -8.339 -10.720 5.989 1.00 87.38 77 HIS A CA 1
ATOM 594 C C . HIS A 1 77 ? -8.017 -10.453 4.512 1.00 87.38 77 HIS A C 1
ATOM 596 O O . HIS A 1 77 ? -7.208 -11.172 3.925 1.00 87.38 77 HIS A O 1
ATOM 602 N N . GLY A 1 78 ? -8.572 -9.385 3.929 1.00 85.00 78 GLY A N 1
ATOM 603 C CA . GLY A 1 78 ? -8.257 -8.984 2.556 1.00 85.00 78 GLY A CA 1
ATOM 604 C C . GLY A 1 78 ? -6.782 -8.623 2.352 1.00 85.00 78 GLY A C 1
ATOM 605 O O . GLY A 1 78 ? -6.199 -8.974 1.332 1.00 85.00 78 GLY A O 1
ATOM 606 N N . LEU A 1 79 ? -6.132 -8.004 3.342 1.00 84.50 79 LEU A N 1
ATOM 607 C CA . LEU A 1 79 ? -4.691 -7.715 3.296 1.00 84.50 79 LEU A CA 1
ATOM 608 C C . LEU A 1 79 ? -3.813 -8.972 3.387 1.00 84.50 79 LEU A C 1
ATOM 610 O O . LEU A 1 79 ? -2.787 -9.057 2.710 1.00 84.50 79 LEU A O 1
ATOM 614 N N . LEU A 1 80 ? -4.196 -9.941 4.219 1.00 79.88 80 LEU A N 1
ATOM 615 C CA . LEU A 1 80 ? -3.424 -11.169 4.438 1.00 79.88 80 LEU A CA 1
ATOM 616 C C . LEU A 1 80 ? -3.567 -12.164 3.284 1.00 79.88 80 LEU A C 1
ATOM 618 O O . LEU A 1 80 ? -2.581 -12.759 2.853 1.00 79.88 80 LEU A O 1
ATOM 622 N N . TYR A 1 81 ? -4.789 -12.350 2.788 1.00 80.88 81 TYR A N 1
ATOM 623 C CA . TYR A 1 81 ? -5.115 -13.407 1.827 1.00 80.88 81 TYR A CA 1
ATOM 624 C C . TYR A 1 81 ? -5.436 -12.893 0.430 1.00 80.88 81 TYR A C 1
ATOM 626 O O . TYR A 1 81 ? -5.626 -13.707 -0.477 1.00 80.88 81 TYR A O 1
ATOM 634 N N . GLY A 1 82 ? -5.416 -11.576 0.234 1.00 69.88 82 GLY A N 1
ATOM 635 C CA . GLY A 1 82 ? -5.830 -10.949 -1.008 1.00 69.88 82 GLY A CA 1
ATOM 636 C C . GLY A 1 82 ? -7.345 -10.966 -1.118 1.00 69.88 82 GLY A C 1
ATOM 637 O O . GLY A 1 82 ? -8.008 -11.920 -0.710 1.00 69.88 82 GLY A O 1
ATOM 638 N N . ASP A 1 83 ? -7.891 -9.899 -1.672 1.00 68.88 83 ASP A N 1
ATOM 639 C CA . ASP A 1 83 ? -9.317 -9.794 -1.945 1.00 68.88 83 ASP A CA 1
ATOM 640 C C . ASP A 1 83 ? -9.482 -9.087 -3.290 1.00 68.88 83 ASP A C 1
ATOM 642 O O . ASP A 1 83 ? -9.150 -7.906 -3.426 1.00 68.88 83 ASP A O 1
ATOM 646 N N . GLU A 1 84 ? -9.933 -9.829 -4.305 1.00 60.44 84 GLU A N 1
ATOM 647 C CA . GLU A 1 84 ? -10.148 -9.298 -5.655 1.00 60.44 84 GLU A CA 1
ATOM 648 C C . GLU A 1 84 ? -11.318 -8.299 -5.693 1.00 60.44 84 GLU A C 1
ATOM 650 O O . GLU A 1 84 ? -11.244 -7.300 -6.418 1.00 60.44 84 GLU A O 1
ATOM 655 N N . ASP A 1 85 ? -12.337 -8.502 -4.850 1.00 58.22 85 ASP A N 1
ATOM 656 C CA . ASP A 1 85 ? -13.534 -7.658 -4.762 1.00 58.22 85 ASP A CA 1
ATOM 657 C C . ASP A 1 85 ? -13.238 -6.345 -4.023 1.00 58.22 85 ASP A C 1
ATOM 659 O O . ASP A 1 85 ? -13.687 -5.270 -4.431 1.00 58.22 85 ASP A O 1
ATOM 663 N N . ALA A 1 86 ? -12.430 -6.404 -2.960 1.00 56.72 86 ALA A N 1
ATOM 664 C CA . ALA A 1 86 ? -11.923 -5.215 -2.268 1.00 56.72 86 ALA A CA 1
ATOM 665 C C . ALA A 1 86 ? -10.673 -4.620 -2.937 1.00 56.72 86 ALA A C 1
ATOM 667 O O . ALA A 1 86 ? -10.198 -3.551 -2.538 1.00 56.72 86 ALA A O 1
ATOM 668 N N . HIS A 1 87 ? -10.162 -5.279 -3.982 1.00 60.53 87 HIS A N 1
ATOM 669 C CA . HIS A 1 87 ? -9.022 -4.832 -4.772 1.00 60.53 87 HIS A CA 1
ATOM 670 C C . HIS A 1 87 ? -7.765 -4.642 -3.899 1.00 60.53 87 HIS A C 1
ATOM 672 O O . HIS A 1 87 ? -6.999 -3.685 -4.072 1.00 60.53 87 HIS A O 1
ATOM 678 N N . ILE A 1 88 ? -7.596 -5.536 -2.920 1.00 63.56 88 ILE A N 1
ATOM 679 C CA . ILE A 1 88 ? -6.497 -5.568 -1.957 1.00 63.56 88 ILE A CA 1
ATOM 680 C C . ILE A 1 88 ? -5.502 -6.629 -2.424 1.00 63.56 88 ILE A C 1
ATOM 682 O O . ILE A 1 88 ? -5.789 -7.825 -2.416 1.00 63.56 88 ILE A O 1
ATOM 686 N N . SER A 1 89 ? -4.318 -6.182 -2.840 1.00 64.88 89 SER A N 1
ATOM 687 C CA . SER A 1 89 ? -3.195 -7.075 -3.119 1.00 64.88 89 SER A CA 1
ATOM 688 C C . SER A 1 89 ? -2.651 -7.645 -1.809 1.00 64.88 89 SER A C 1
ATOM 690 O O . SER A 1 89 ? -2.590 -6.935 -0.802 1.00 64.88 89 SER A O 1
ATOM 692 N N . ARG A 1 90 ? -2.258 -8.923 -1.826 1.00 64.44 90 ARG A N 1
ATOM 693 C CA . ARG A 1 90 ? -1.691 -9.593 -0.653 1.00 64.44 90 ARG A CA 1
ATOM 694 C C . ARG A 1 90 ? -0.427 -8.895 -0.166 1.00 64.44 90 ARG A C 1
ATOM 696 O O . ARG A 1 90 ? 0.417 -8.484 -0.961 1.00 64.44 90 ARG A O 1
ATOM 703 N N . LEU A 1 91 ? -0.274 -8.860 1.154 1.00 60.00 91 LEU A N 1
ATOM 704 C CA . LEU A 1 91 ? 0.935 -8.399 1.837 1.00 60.00 91 LEU A CA 1
ATOM 705 C C . LEU A 1 91 ? 2.201 -9.190 1.453 1.00 60.00 91 LEU A C 1
ATOM 707 O O . LEU A 1 91 ? 3.286 -8.618 1.470 1.00 60.00 91 LEU A O 1
ATOM 711 N N . ASP A 1 92 ? 2.079 -10.474 1.095 1.00 61.75 92 ASP A N 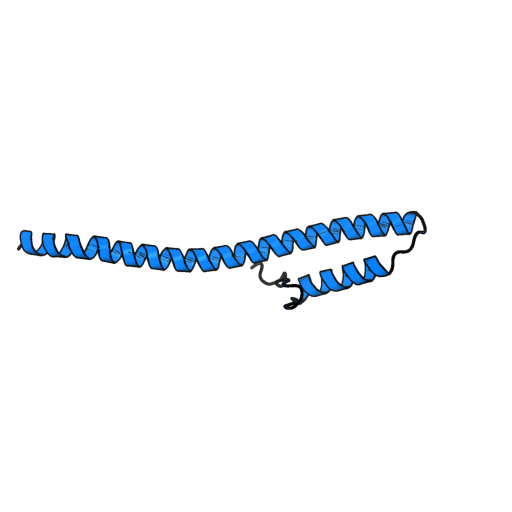1
ATOM 712 C CA . ASP A 1 92 ? 3.216 -11.331 0.714 1.00 61.75 92 ASP A CA 1
ATOM 713 C C . ASP A 1 92 ? 3.852 -10.958 -0.637 1.00 61.75 92 ASP A C 1
ATOM 715 O O . ASP A 1 92 ? 4.971 -11.371 -0.918 1.00 61.75 92 ASP A O 1
ATOM 719 N N . GLN A 1 93 ? 3.186 -10.125 -1.444 1.00 57.69 93 GLN A N 1
ATOM 720 C CA . GLN A 1 93 ? 3.694 -9.665 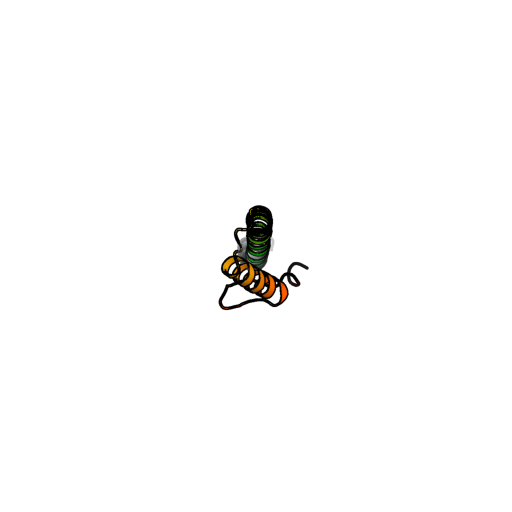-2.742 1.00 57.69 93 GLN A CA 1
ATOM 721 C C . GLN A 1 93 ? 4.551 -8.392 -2.650 1.00 57.69 93 GLN A C 1
ATOM 723 O O . GLN A 1 93 ? 4.874 -7.799 -3.678 1.00 57.69 93 GLN A O 1
ATOM 728 N N . MET A 1 94 ? 4.900 -7.948 -1.436 1.00 56.34 94 MET A N 1
ATOM 729 C CA . MET A 1 94 ? 5.837 -6.835 -1.218 1.00 56.34 94 MET A CA 1
ATOM 730 C C . MET A 1 94 ? 7.318 -7.228 -1.386 1.00 56.34 94 MET A C 1
ATOM 732 O O . MET A 1 94 ? 8.172 -6.350 -1.245 1.00 56.34 94 MET A O 1
ATOM 736 N N . GLU A 1 95 ? 7.621 -8.498 -1.680 1.00 47.78 95 GLU A N 1
ATOM 737 C CA . GLU A 1 95 ? 8.972 -9.010 -1.985 1.00 47.78 95 GLU A CA 1
ATOM 738 C C . GLU A 1 95 ? 9.300 -8.938 -3.488 1.00 47.78 95 GLU A C 1
ATOM 740 O O . GLU A 1 95 ? 10.414 -8.470 -3.821 1.00 47.78 95 GLU A O 1
#

pLDDT: mean 84.32, std 13.89, range [47.78, 98.06]

Radius of gyration: 25.44 Å; chains: 1; bounding box: 53×20×75 Å